Protein AF-A0A7D7NBN3-F1 (afdb_monomer_lite)

Sequence (165 aa):
MPHPSLPNWQHADELFATLDTLPEQRLNRALYELLWQYEGENVHAAQCQALSALLQHPRYRGRQNLYHWIAETLYGGLPWQTLLPDIEAQLGRLHTESCRAFGEYAGMSDDTDALEEAVQRLFAEGSDNAHDIIWSVLYWHQALAKRRPEWGEWQRRRIAALHNM

Secondary structure (DSSP, 8-state):
-PPPPPPPBSSHHHHHHHHHHS-HHHHHHHHHHHTT-B-SS-HHHHHHHHHHHHHH-TTTTT-TTHHHHHHHHHHTT--HHHHHHHHHHHGGGS-HHHHHHHHHHHHT-S-HHHHHHHHHHHHHH--HHHHHHHHHHHHH-HHHHHHSHHHHHHHHHHHHHHHT-

Radius of gyration: 17.07 Å; chains: 1; bounding box: 46×31×45 Å

Foldseek 3Di:
DPDPQQAADAALVSLVVSLVPDDLVCNLVSLQRRLPRYDDDCSLVRLVVNLLVQLVDLSRQAHLNNLVSLQSNLVVPDQLVVCLVSCVVCQVRHHLSNLLSSLQSNLQDPPLPVVLVSLVVLVVVPDPSSVSSLLNSCVSNVVNCVVVVVSVVVSVVVVVVVVVD

Structure (mmCIF, N/CA/C/O backbone):
data_AF-A0A7D7NBN3-F1
#
_entry.id   AF-A0A7D7NBN3-F1
#
loop_
_atom_site.group_PDB
_atom_site.id
_atom_site.type_symbol
_atom_site.label_atom_id
_atom_site.label_alt_id
_atom_site.label_comp_id
_atom_site.label_asym_id
_atom_site.label_entity_id
_atom_site.label_seq_id
_atom_site.pdbx_PDB_ins_code
_atom_site.Cartn_x
_atom_site.Cartn_y
_atom_site.Cartn_z
_atom_site.occupancy
_atom_site.B_iso_or_equiv
_atom_site.auth_seq_id
_atom_site.auth_comp_id
_atom_site.auth_asym_id
_atom_site.auth_atom_id
_atom_site.pdbx_PDB_model_num
ATOM 1 N N . MET A 1 1 ? 30.108 -13.775 -7.551 1.00 36.00 1 MET A N 1
ATOM 2 C CA . MET A 1 1 ? 29.879 -13.126 -8.859 1.00 36.00 1 MET A CA 1
ATOM 3 C C . MET A 1 1 ? 29.150 -11.825 -8.585 1.00 36.00 1 MET A C 1
ATOM 5 O O . MET A 1 1 ? 28.167 -11.894 -7.854 1.00 36.00 1 MET A O 1
ATOM 9 N N . PRO A 1 2 ? 29.626 -10.665 -9.062 1.00 42.22 2 PRO A N 1
ATOM 10 C CA . PRO A 1 2 ? 28.858 -9.436 -8.932 1.00 42.22 2 PRO A CA 1
ATOM 11 C C . PRO A 1 2 ? 27.561 -9.627 -9.720 1.00 42.22 2 PRO A C 1
ATOM 13 O O . PRO A 1 2 ? 27.590 -10.067 -10.870 1.00 42.22 2 PRO A O 1
ATOM 16 N N . HIS A 1 3 ? 26.421 -9.406 -9.069 1.00 51.38 3 HIS A N 1
ATOM 17 C CA . HIS A 1 3 ? 25.140 -9.445 -9.757 1.00 51.38 3 HIS A CA 1
ATOM 18 C C . HIS A 1 3 ? 25.146 -8.331 -10.810 1.00 51.38 3 HIS A C 1
ATOM 20 O O . HIS A 1 3 ? 25.493 -7.203 -10.459 1.00 51.38 3 HIS A O 1
ATOM 26 N N . PRO A 1 4 ? 24.816 -8.613 -12.084 1.00 59.62 4 PRO A N 1
ATOM 27 C CA . PRO A 1 4 ? 24.662 -7.546 -13.060 1.00 59.62 4 PRO A CA 1
ATOM 28 C C . PRO A 1 4 ? 23.601 -6.577 -12.535 1.00 59.62 4 PRO A C 1
ATOM 30 O O . PRO A 1 4 ? 22.535 -7.023 -12.089 1.00 59.62 4 PRO A O 1
ATOM 33 N N . SER A 1 5 ? 23.942 -5.286 -12.539 1.00 78.44 5 SER A N 1
ATOM 34 C CA . SER A 1 5 ? 23.011 -4.205 -12.213 1.00 78.44 5 SER A CA 1
ATOM 35 C C . SER A 1 5 ? 21.768 -4.351 -13.080 1.00 78.44 5 SER A C 1
ATOM 37 O O . SER A 1 5 ? 21.880 -4.685 -14.262 1.00 78.44 5 SER A O 1
ATOM 39 N N . LEU A 1 6 ? 20.592 -4.139 -12.492 1.00 89.69 6 LEU A N 1
ATOM 40 C CA . LEU A 1 6 ? 19.362 -4.073 -13.271 1.00 89.69 6 LEU A CA 1
ATOM 41 C C . LEU A 1 6 ? 19.426 -2.870 -14.225 1.00 89.69 6 LEU A C 1
ATOM 43 O O . LEU A 1 6 ? 20.078 -1.877 -13.885 1.00 89.69 6 LEU A O 1
ATOM 47 N N . PRO A 1 7 ? 18.821 -2.976 -15.421 1.00 93.00 7 PRO A N 1
ATOM 48 C CA . PRO A 1 7 ? 18.773 -1.871 -16.363 1.00 93.00 7 PRO A CA 1
ATOM 49 C C . PRO A 1 7 ? 17.926 -0.721 -15.814 1.00 93.00 7 PRO A C 1
ATOM 51 O O . PRO A 1 7 ? 17.018 -0.929 -15.002 1.00 93.00 7 PRO A O 1
ATOM 54 N N . ASN A 1 8 ? 18.215 0.476 -16.313 1.00 94.88 8 ASN A N 1
ATOM 55 C CA . ASN A 1 8 ? 17.333 1.619 -16.153 1.00 94.88 8 ASN A CA 1
ATOM 56 C C . ASN A 1 8 ? 16.056 1.438 -16.973 1.00 94.88 8 ASN A C 1
ATOM 58 O O . ASN A 1 8 ? 16.038 0.684 -17.949 1.00 94.88 8 ASN A O 1
ATOM 62 N N . TRP A 1 9 ? 14.993 2.124 -16.565 1.00 95.75 9 TRP A N 1
ATOM 63 C CA . TRP A 1 9 ? 13.706 2.108 -17.255 1.00 95.75 9 TRP A CA 1
ATOM 64 C C . TRP A 1 9 ? 13.144 3.524 -17.391 1.00 95.75 9 TRP A C 1
ATOM 66 O O . TRP A 1 9 ? 13.379 4.398 -16.556 1.00 95.75 9 TRP A O 1
ATOM 76 N N . GLN A 1 10 ? 12.391 3.746 -18.460 1.00 93.69 10 GLN A N 1
ATOM 77 C CA . GLN A 1 10 ? 11.650 4.977 -18.742 1.00 93.69 10 GLN A CA 1
ATOM 78 C C . GLN A 1 10 ? 10.155 4.694 -18.934 1.00 93.69 10 GLN A C 1
ATOM 80 O O . GLN A 1 10 ? 9.319 5.584 -18.770 1.00 93.69 10 GLN A O 1
ATOM 85 N N . HIS A 1 11 ? 9.800 3.442 -19.235 1.00 90.19 11 HIS A N 1
ATOM 86 C CA . HIS A 1 11 ? 8.419 2.999 -19.392 1.00 90.19 11 HIS A CA 1
ATOM 87 C C . HIS A 1 11 ? 8.122 1.763 -18.541 1.00 90.19 11 HIS A C 1
ATOM 89 O O . HIS A 1 11 ? 8.989 0.918 -18.318 1.00 90.19 11 HIS A O 1
ATOM 95 N N . ALA A 1 12 ? 6.871 1.633 -18.088 1.00 89.62 12 ALA A N 1
ATOM 96 C CA . ALA A 1 12 ? 6.451 0.498 -17.267 1.00 89.62 12 ALA A CA 1
ATOM 97 C C . ALA A 1 12 ? 6.712 -0.852 -17.966 1.00 89.62 12 ALA A C 1
ATOM 99 O O . ALA A 1 12 ? 7.143 -1.802 -17.316 1.00 89.62 12 ALA A O 1
ATOM 100 N N . ASP A 1 13 ? 6.541 -0.925 -19.289 1.00 92.69 13 ASP A N 1
ATOM 101 C CA . ASP A 1 13 ? 6.785 -2.144 -20.071 1.00 92.69 13 ASP A CA 1
ATOM 102 C C . ASP A 1 13 ? 8.240 -2.637 -19.972 1.00 92.69 13 ASP A C 1
ATOM 104 O O . ASP A 1 13 ? 8.482 -3.842 -19.941 1.00 92.69 13 ASP A O 1
ATOM 108 N N . GLU A 1 14 ? 9.218 -1.734 -19.855 1.00 94.44 14 GLU A N 1
ATOM 109 C CA . GLU A 1 14 ? 10.640 -2.078 -19.698 1.00 94.44 14 GLU A CA 1
ATOM 110 C C . GLU A 1 14 ? 10.933 -2.637 -18.299 1.00 94.44 14 GLU A C 1
ATOM 112 O O . GLU A 1 14 ? 11.683 -3.609 -18.143 1.00 94.44 14 GLU A O 1
ATOM 117 N N . LEU A 1 15 ? 10.291 -2.058 -17.279 1.00 95.25 15 LEU A N 1
ATOM 118 C CA . LEU A 1 15 ? 10.317 -2.567 -15.910 1.00 95.25 15 LEU A CA 1
ATOM 119 C C . LEU A 1 15 ? 9.739 -3.987 -15.856 1.00 95.25 15 LEU A C 1
ATOM 121 O O . LEU A 1 15 ? 10.358 -4.878 -15.269 1.00 95.25 15 LEU A O 1
ATOM 125 N N . PHE A 1 16 ? 8.596 -4.230 -16.506 1.00 95.62 16 PHE A N 1
ATOM 126 C CA . PHE A 1 16 ? 7.975 -5.555 -16.540 1.00 95.62 16 PHE A CA 1
ATOM 127 C C . PHE A 1 16 ? 8.788 -6.558 -17.354 1.00 95.62 16 PHE A C 1
ATOM 129 O O . PHE A 1 16 ? 9.030 -7.659 -16.865 1.00 95.62 16 PHE A O 1
ATOM 136 N N . ALA A 1 17 ? 9.309 -6.164 -18.519 1.00 95.50 17 ALA A N 1
ATOM 137 C CA . ALA A 1 17 ? 10.212 -7.001 -19.304 1.00 95.50 17 ALA A CA 1
ATOM 138 C C . ALA A 1 17 ? 11.447 -7.415 -18.487 1.00 95.50 17 ALA A C 1
ATOM 140 O O . ALA A 1 17 ? 11.858 -8.576 -18.519 1.00 95.50 17 ALA A O 1
ATOM 141 N N . THR A 1 18 ? 12.002 -6.498 -17.690 1.00 95.44 18 THR A N 1
ATOM 142 C CA . THR A 1 18 ? 13.109 -6.805 -16.778 1.00 95.44 18 THR A CA 1
ATOM 143 C C . THR A 1 18 ? 12.683 -7.813 -15.714 1.00 95.44 18 THR A C 1
ATOM 145 O O . THR A 1 18 ? 13.327 -8.853 -15.567 1.00 95.44 18 THR A O 1
ATOM 148 N N . LEU A 1 19 ? 11.589 -7.545 -14.993 1.00 95.94 19 LEU A N 1
ATOM 149 C CA . LEU A 1 19 ? 11.087 -8.426 -13.936 1.00 95.94 19 LEU A CA 1
ATOM 150 C C . LEU A 1 19 ? 10.739 -9.828 -14.456 1.00 95.94 19 LEU A C 1
ATOM 152 O O . LEU A 1 19 ? 11.037 -10.819 -13.788 1.00 95.94 19 LEU A O 1
ATOM 156 N N . ASP A 1 20 ? 10.172 -9.936 -15.657 1.00 95.50 20 ASP A N 1
ATOM 157 C CA . ASP A 1 20 ? 9.698 -11.209 -16.190 1.00 95.50 20 ASP A CA 1
ATOM 158 C C . ASP A 1 20 ? 10.826 -12.195 -16.501 1.00 95.50 20 ASP A C 1
ATOM 160 O O . ASP A 1 20 ? 10.636 -13.406 -16.334 1.00 95.50 20 ASP A O 1
ATOM 164 N N . THR A 1 21 ? 12.007 -11.687 -16.866 1.00 95.31 21 THR A N 1
ATOM 165 C CA . THR A 1 21 ? 13.206 -12.501 -17.139 1.00 95.31 21 THR A CA 1
ATOM 166 C C . THR A 1 21 ? 13.890 -13.026 -15.877 1.00 95.31 21 THR A C 1
ATOM 168 O O . THR A 1 21 ? 14.725 -13.932 -15.950 1.00 95.31 21 THR A O 1
ATOM 171 N N . LEU A 1 22 ? 13.565 -12.471 -14.707 1.00 94.88 22 LEU A N 1
ATOM 172 C CA . LEU A 1 22 ? 14.242 -12.808 -13.463 1.00 94.88 22 LEU A CA 1
ATOM 173 C C . LEU A 1 22 ? 13.659 -14.072 -12.811 1.00 94.88 22 LEU A C 1
ATOM 175 O O . LEU A 1 22 ? 12.442 -14.284 -12.805 1.00 94.88 22 LEU A O 1
ATOM 179 N N . PRO A 1 23 ? 14.511 -14.905 -12.182 1.00 94.38 23 PRO A N 1
ATOM 180 C CA . PRO A 1 23 ? 14.037 -16.009 -11.362 1.00 94.38 23 PRO A CA 1
ATOM 181 C C . PRO A 1 23 ? 13.321 -15.482 -10.115 1.00 94.38 23 PRO A C 1
ATOM 183 O O . PRO A 1 23 ? 13.673 -14.433 -9.573 1.00 94.38 23 PRO A O 1
ATOM 186 N N . GLU A 1 24 ? 12.375 -16.271 -9.614 1.00 93.06 24 GLU A N 1
ATOM 187 C CA . GLU A 1 24 ? 11.513 -15.957 -8.468 1.00 93.06 24 GLU A CA 1
ATOM 188 C C . GLU A 1 24 ? 12.275 -15.375 -7.262 1.00 93.06 24 GLU A C 1
ATOM 190 O O . GLU A 1 24 ? 11.913 -14.329 -6.723 1.00 93.06 24 GLU A O 1
ATOM 195 N N . GLN A 1 25 ? 13.401 -15.995 -6.899 1.00 93.19 25 GLN A N 1
ATOM 196 C CA . GLN A 1 25 ? 14.255 -15.584 -5.776 1.00 93.19 25 GLN A CA 1
ATOM 197 C C . GLN A 1 25 ? 14.867 -14.179 -5.911 1.00 93.19 25 GLN A C 1
ATOM 199 O O . GLN A 1 25 ? 15.328 -13.613 -4.922 1.00 93.19 25 GLN A O 1
ATOM 204 N N . ARG A 1 26 ? 14.906 -13.611 -7.124 1.00 94.50 26 ARG A N 1
ATOM 205 C CA . ARG A 1 26 ? 15.442 -12.267 -7.384 1.00 94.50 26 ARG A CA 1
ATOM 206 C C . ARG A 1 26 ? 14.358 -11.201 -7.463 1.00 94.50 26 ARG A C 1
ATOM 208 O O . ARG A 1 26 ? 14.692 -10.030 -7.313 1.00 94.50 26 ARG A O 1
ATOM 215 N N . LEU A 1 27 ? 13.091 -11.577 -7.653 1.00 95.06 27 LEU A N 1
ATOM 216 C CA . LEU A 1 27 ? 12.002 -10.624 -7.891 1.00 95.06 27 LEU A CA 1
ATOM 217 C C . LEU A 1 27 ? 11.840 -9.627 -6.750 1.00 95.06 27 LEU A C 1
ATOM 219 O O . LEU A 1 27 ? 11.746 -8.431 -6.995 1.00 95.06 27 LEU A O 1
ATOM 223 N N . ASN A 1 28 ? 11.864 -10.101 -5.502 1.00 95.38 28 ASN A N 1
ATOM 224 C CA . ASN A 1 28 ? 11.683 -9.213 -4.358 1.00 95.38 28 ASN A CA 1
ATOM 225 C C . ASN A 1 28 ? 12.788 -8.146 -4.305 1.00 95.38 28 ASN A C 1
ATOM 227 O O . ASN A 1 28 ? 12.513 -6.954 -4.207 1.00 95.38 28 ASN A O 1
ATOM 231 N N . ARG A 1 29 ? 14.053 -8.556 -4.452 1.00 95.81 29 ARG A N 1
ATOM 232 C CA . ARG A 1 29 ? 15.181 -7.618 -4.480 1.00 95.81 29 ARG A CA 1
ATOM 233 C C . ARG A 1 29 ? 15.106 -6.669 -5.679 1.00 95.81 29 ARG A C 1
ATOM 235 O O . ARG A 1 29 ? 15.368 -5.484 -5.512 1.00 95.81 29 ARG A O 1
ATOM 242 N N . ALA A 1 30 ? 14.711 -7.175 -6.843 1.00 96.44 30 ALA A N 1
ATOM 243 C CA . ALA A 1 30 ? 14.592 -6.377 -8.054 1.00 96.44 30 ALA A CA 1
ATOM 244 C C . ALA A 1 30 ? 13.524 -5.289 -7.950 1.00 96.44 30 ALA A C 1
ATOM 246 O O . ALA A 1 30 ? 13.770 -4.178 -8.400 1.00 96.44 30 ALA A O 1
ATOM 247 N N . LEU A 1 31 ? 12.390 -5.565 -7.297 1.00 97.12 31 LEU A N 1
ATOM 248 C CA . LEU A 1 31 ? 11.376 -4.542 -7.026 1.00 97.12 31 LEU A CA 1
ATOM 249 C C . LEU A 1 31 ? 11.950 -3.372 -6.223 1.00 97.12 31 LEU A C 1
ATOM 251 O O . LEU A 1 31 ? 11.649 -2.229 -6.535 1.00 97.12 31 LEU A O 1
ATOM 255 N N . TYR A 1 32 ? 12.798 -3.633 -5.227 1.00 96.38 32 TYR A N 1
ATOM 256 C CA . TYR A 1 32 ? 13.450 -2.554 -4.481 1.00 96.38 32 TYR A CA 1
ATOM 257 C C . TYR A 1 32 ? 14.448 -1.774 -5.341 1.00 96.38 32 TYR A C 1
ATOM 259 O O . TYR A 1 32 ? 14.484 -0.553 -5.286 1.00 96.38 32 TYR A O 1
ATOM 267 N N . GLU A 1 33 ? 15.276 -2.470 -6.122 1.00 95.94 33 GLU A N 1
ATOM 268 C CA . GLU A 1 33 ? 16.308 -1.819 -6.930 1.00 95.94 33 GLU A CA 1
ATOM 269 C C . GLU A 1 33 ? 15.699 -0.978 -8.055 1.00 95.94 33 GLU A C 1
ATOM 271 O O . GLU A 1 33 ? 16.071 0.181 -8.198 1.00 95.94 33 GLU A O 1
ATOM 276 N N . LEU A 1 34 ? 14.732 -1.524 -8.802 1.00 96.50 34 LEU A N 1
ATOM 277 C CA . LEU A 1 34 ? 14.112 -0.853 -9.948 1.00 96.50 34 LEU A CA 1
ATOM 278 C C . LEU A 1 34 ? 13.384 0.434 -9.566 1.00 96.50 34 LEU A C 1
ATOM 280 O O . LEU A 1 34 ? 13.335 1.342 -10.385 1.00 96.50 34 LEU A O 1
ATOM 284 N N . LEU A 1 35 ? 12.893 0.564 -8.333 1.00 96.12 35 LEU A N 1
ATOM 285 C CA . LEU A 1 35 ? 12.278 1.801 -7.843 1.00 96.12 35 LEU A CA 1
ATOM 286 C C . LEU A 1 35 ? 13.171 3.037 -8.049 1.00 96.12 35 LEU A C 1
ATOM 288 O O . LEU A 1 35 ? 12.662 4.131 -8.291 1.00 96.12 35 LEU A O 1
ATOM 292 N N . TRP A 1 36 ? 14.492 2.837 -8.006 1.00 94.62 36 TRP A N 1
ATOM 293 C CA . TRP A 1 36 ? 15.515 3.880 -8.097 1.00 94.62 36 TRP A CA 1
ATOM 294 C C . TRP A 1 36 ? 16.203 3.972 -9.466 1.00 94.62 36 TRP A C 1
ATOM 296 O O . TRP A 1 36 ? 17.066 4.824 -9.642 1.00 94.62 36 TRP A O 1
ATOM 306 N N . GLN A 1 37 ? 15.853 3.107 -10.423 1.00 94.75 37 GLN A N 1
ATOM 307 C CA . G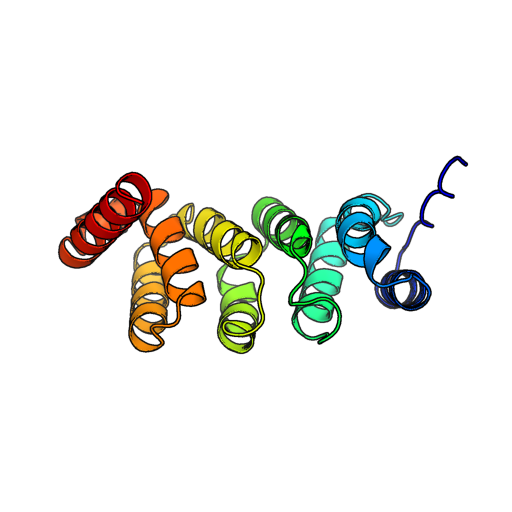LN A 1 37 ? 16.501 3.023 -11.746 1.00 94.75 37 GLN A CA 1
ATOM 308 C C . GLN A 1 37 ? 15.699 3.739 -12.847 1.00 94.75 37 GLN A C 1
ATOM 310 O O . GLN A 1 37 ? 15.815 3.414 -14.028 1.00 94.75 37 GLN A O 1
ATOM 315 N N . TYR A 1 38 ? 14.826 4.675 -12.475 1.00 94.88 38 TYR A N 1
ATOM 316 C CA . TYR A 1 38 ? 14.068 5.441 -13.457 1.00 94.88 38 TYR A CA 1
ATOM 317 C C . TYR A 1 38 ? 14.931 6.553 -14.068 1.00 94.88 38 TYR A C 1
ATOM 319 O O . TYR A 1 38 ? 15.523 7.349 -13.341 1.00 94.88 38 TYR A O 1
ATOM 327 N N . GLU A 1 39 ? 14.968 6.630 -15.398 1.00 92.69 39 GLU A N 1
ATOM 328 C CA . GLU A 1 39 ? 15.811 7.569 -16.162 1.00 92.69 39 GLU A CA 1
ATOM 329 C C . GLU A 1 39 ? 15.026 8.688 -16.876 1.00 92.69 39 GLU A C 1
ATOM 331 O O . GLU A 1 39 ? 15.532 9.326 -17.798 1.00 92.69 39 GLU A O 1
ATOM 336 N N . GLY A 1 40 ? 13.783 8.950 -16.470 1.00 90.00 40 GLY A N 1
ATOM 337 C CA . GLY A 1 40 ? 12.982 10.056 -17.003 1.00 90.00 40 GLY A CA 1
ATOM 338 C C . GLY A 1 40 ? 12.900 11.269 -16.072 1.00 90.00 40 GLY A C 1
ATOM 339 O O . GLY A 1 40 ? 13.308 11.235 -14.913 1.00 90.00 40 GLY A O 1
ATOM 340 N N . GLU A 1 41 ? 12.298 12.352 -16.566 1.00 89.56 41 GLU A N 1
ATOM 341 C CA . GLU A 1 41 ? 12.193 13.615 -15.819 1.00 89.56 41 GLU A CA 1
ATOM 342 C C . GLU A 1 41 ? 11.182 13.551 -14.662 1.00 89.56 41 GLU A C 1
ATOM 344 O O . GLU A 1 41 ? 11.438 14.064 -13.574 1.00 89.56 41 GLU A O 1
ATOM 349 N N . ASN A 1 42 ? 10.025 12.911 -14.873 1.00 93.31 42 ASN A N 1
ATOM 350 C CA . ASN A 1 42 ? 8.957 12.832 -13.873 1.00 93.31 42 ASN A CA 1
ATOM 351 C C . ASN A 1 42 ? 8.936 11.466 -13.172 1.00 93.31 42 ASN A C 1
ATOM 353 O O . ASN A 1 42 ? 8.113 10.604 -13.487 1.00 93.31 42 ASN A O 1
ATOM 357 N N . VAL A 1 43 ? 9.867 11.285 -12.230 1.00 94.12 43 VAL A N 1
ATOM 358 C CA . VAL A 1 43 ? 10.035 10.041 -11.456 1.00 94.12 43 VAL A CA 1
ATOM 359 C C . VAL A 1 43 ? 8.747 9.640 -10.744 1.00 94.12 43 VAL A C 1
ATOM 361 O O . VAL A 1 43 ? 8.320 8.490 -10.823 1.00 94.12 43 VAL A O 1
ATOM 364 N N . HIS A 1 44 ? 8.088 10.605 -10.102 1.00 94.88 44 HIS A N 1
ATOM 365 C CA . HIS A 1 44 ? 6.908 10.348 -9.284 1.00 94.88 44 HIS A CA 1
ATOM 366 C C . HIS A 1 44 ? 5.730 9.808 -10.096 1.00 94.88 44 HIS A C 1
ATOM 368 O O . HIS A 1 44 ? 5.126 8.795 -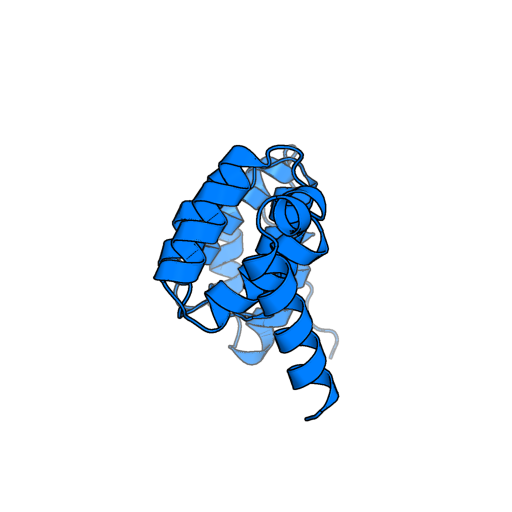9.740 1.00 94.88 44 HIS A O 1
ATOM 374 N N . ALA A 1 45 ? 5.417 10.452 -11.225 1.00 94.75 45 ALA A N 1
ATOM 375 C CA . ALA A 1 45 ? 4.332 10.002 -12.092 1.00 94.75 45 ALA A CA 1
ATOM 376 C C . ALA A 1 45 ? 4.601 8.597 -12.653 1.00 94.75 45 ALA A C 1
ATOM 378 O O . ALA A 1 45 ? 3.692 7.765 -12.693 1.00 94.75 45 ALA A O 1
ATOM 379 N N . ALA A 1 46 ? 5.851 8.313 -13.028 1.00 95.56 46 ALA A N 1
ATOM 380 C CA . ALA A 1 46 ? 6.248 6.997 -13.511 1.00 95.56 46 ALA A CA 1
ATOM 381 C C . ALA A 1 46 ? 6.135 5.921 -12.421 1.00 95.56 46 ALA A C 1
ATOM 383 O O . ALA A 1 46 ? 5.608 4.839 -12.680 1.00 95.56 46 ALA A O 1
ATOM 384 N N . GLN A 1 47 ? 6.556 6.221 -11.188 1.00 96.50 47 GLN A N 1
ATOM 385 C CA . GLN A 1 47 ? 6.400 5.316 -10.047 1.00 96.50 47 GLN A CA 1
ATOM 386 C C . GLN A 1 47 ? 4.925 5.052 -9.717 1.00 96.50 47 GLN A C 1
ATOM 388 O O . GLN A 1 47 ? 4.563 3.905 -9.465 1.00 96.50 47 GLN A O 1
ATOM 393 N N . CYS A 1 48 ? 4.054 6.066 -9.788 1.00 96.44 48 CYS A N 1
ATOM 394 C CA . CYS A 1 48 ? 2.609 5.896 -9.593 1.00 96.44 48 CYS A CA 1
ATOM 395 C C . CYS A 1 48 ? 1.997 4.969 -10.655 1.00 96.44 48 CYS A C 1
ATOM 397 O O . CYS A 1 48 ? 1.242 4.051 -10.326 1.00 96.44 48 CYS A O 1
ATOM 399 N N . GLN A 1 49 ? 2.353 5.172 -11.929 1.00 95.19 49 GLN A N 1
ATOM 400 C CA . GLN A 1 49 ? 1.885 4.326 -13.027 1.00 95.19 49 GLN A CA 1
ATOM 401 C C . GLN A 1 49 ? 2.379 2.879 -12.875 1.00 95.19 49 GLN A C 1
ATOM 403 O O . GLN A 1 49 ? 1.596 1.937 -13.016 1.00 95.19 49 GLN A O 1
ATOM 408 N N . ALA A 1 50 ? 3.662 2.700 -12.552 1.00 97.06 50 ALA A N 1
ATOM 409 C CA . ALA A 1 50 ? 4.254 1.387 -12.330 1.00 97.06 50 ALA A CA 1
ATOM 410 C C . ALA A 1 50 ? 3.619 0.670 -11.129 1.00 97.06 50 ALA A C 1
ATOM 412 O O . ALA A 1 50 ? 3.290 -0.510 -11.237 1.00 97.06 50 ALA A O 1
ATOM 413 N N . LEU A 1 51 ? 3.380 1.369 -10.012 1.00 97.88 51 LEU A N 1
ATOM 414 C CA . LEU A 1 51 ? 2.734 0.794 -8.830 1.00 97.88 51 LEU A CA 1
ATOM 415 C C . LEU A 1 51 ? 1.330 0.271 -9.147 1.00 97.88 51 LEU A C 1
ATOM 417 O O . LEU A 1 51 ? 1.016 -0.857 -8.766 1.00 97.88 51 LEU A O 1
ATOM 421 N N . SER A 1 52 ? 0.506 1.044 -9.861 1.00 95.69 52 SER A N 1
ATOM 422 C CA . SER A 1 52 ? -0.841 0.592 -10.236 1.00 95.69 52 SER A CA 1
ATOM 423 C C . SER A 1 52 ? -0.777 -0.714 -11.041 1.00 95.69 52 SER A C 1
ATOM 425 O O . SER A 1 52 ? -1.457 -1.690 -10.717 1.00 95.69 52 SER A O 1
ATOM 427 N N . ALA A 1 53 ? 0.139 -0.809 -12.009 1.00 96.31 53 ALA A N 1
ATOM 428 C CA . ALA A 1 53 ? 0.344 -2.040 -12.770 1.00 96.31 53 ALA A CA 1
ATOM 429 C C . ALA A 1 53 ? 0.888 -3.201 -11.905 1.00 96.31 53 ALA A C 1
ATOM 431 O O . ALA A 1 53 ? 0.444 -4.343 -12.045 1.00 96.31 53 ALA A O 1
ATOM 432 N N . LEU A 1 54 ? 1.809 -2.930 -10.973 1.00 97.69 54 LEU A N 1
ATOM 433 C CA . LEU A 1 54 ? 2.374 -3.931 -10.058 1.00 97.69 54 LEU A CA 1
ATOM 434 C C . LEU A 1 54 ? 1.316 -4.524 -9.115 1.00 97.69 54 LEU A C 1
ATOM 436 O O . LEU A 1 54 ? 1.314 -5.738 -8.896 1.00 97.69 54 LEU A O 1
ATOM 440 N N . LEU A 1 55 ? 0.406 -3.696 -8.593 1.00 96.94 55 LEU A N 1
ATOM 441 C CA . LEU A 1 55 ? -0.704 -4.122 -7.730 1.00 96.94 55 LEU A CA 1
ATOM 442 C C . LEU A 1 55 ? -1.676 -5.050 -8.471 1.00 96.94 55 LEU A C 1
ATOM 444 O O . LEU A 1 55 ? -2.160 -6.035 -7.906 1.00 96.94 55 LEU A O 1
ATOM 448 N N . GLN A 1 56 ? -1.917 -4.788 -9.755 1.00 95.06 56 GLN A N 1
ATOM 449 C CA . GLN A 1 56 ? -2.797 -5.618 -10.577 1.00 95.06 56 GLN A CA 1
ATOM 450 C C . GLN A 1 56 ? -2.130 -6.926 -11.034 1.00 95.06 56 GLN A C 1
ATOM 452 O O . GLN A 1 56 ? -2.817 -7.911 -11.325 1.00 95.06 56 GLN A O 1
ATOM 457 N N . HIS A 1 57 ? -0.797 -6.992 -11.044 1.00 95.81 57 HIS A N 1
ATOM 458 C CA . HIS A 1 57 ? -0.073 -8.139 -11.578 1.00 95.81 57 HIS A CA 1
ATOM 459 C C . HIS A 1 57 ? 0.109 -9.282 -10.549 1.00 95.81 57 HIS A C 1
ATOM 461 O O . HIS A 1 57 ? 0.817 -9.119 -9.545 1.00 95.81 57 HIS A O 1
ATOM 467 N N . PRO A 1 58 ? -0.426 -10.503 -10.795 1.00 94.56 58 PRO A N 1
ATOM 468 C CA . PRO A 1 58 ? -0.412 -11.605 -9.824 1.00 94.56 58 PRO A CA 1
ATOM 469 C C . PRO A 1 58 ? 0.968 -12.023 -9.319 1.00 94.56 58 PRO A C 1
ATOM 471 O O . PRO A 1 58 ? 1.103 -12.425 -8.165 1.00 94.56 58 PRO A O 1
ATOM 474 N N . ARG A 1 59 ? 1.988 -11.919 -10.176 1.00 95.44 59 ARG A N 1
ATOM 475 C CA . ARG A 1 59 ? 3.371 -12.305 -9.861 1.00 95.44 59 ARG A CA 1
ATOM 476 C C . ARG A 1 59 ? 4.065 -11.337 -8.895 1.00 95.44 59 ARG A C 1
ATOM 478 O O . ARG A 1 59 ? 5.045 -11.734 -8.262 1.00 95.44 59 ARG A O 1
ATOM 485 N N . TYR A 1 60 ? 3.588 -10.093 -8.792 1.00 96.06 60 TYR A N 1
ATOM 486 C CA . TYR A 1 60 ? 4.292 -9.001 -8.106 1.00 96.06 60 TYR A CA 1
ATOM 487 C C . TYR A 1 60 ? 3.534 -8.445 -6.898 1.00 96.06 60 TYR A C 1
ATOM 489 O O . TYR A 1 60 ? 4.169 -8.119 -5.899 1.00 96.06 60 TYR A O 1
ATOM 497 N N . ARG A 1 61 ? 2.196 -8.428 -6.927 1.00 95.38 61 ARG A N 1
ATOM 498 C CA . ARG A 1 61 ? 1.361 -7.855 -5.853 1.00 95.38 61 ARG A CA 1
ATOM 499 C C . ARG A 1 61 ? 1.613 -8.415 -4.445 1.00 95.38 61 ARG A C 1
ATOM 501 O O . ARG A 1 61 ? 1.472 -7.704 -3.462 1.00 95.38 61 ARG A O 1
ATOM 508 N N . GLY A 1 62 ? 2.000 -9.687 -4.345 1.00 96.56 62 GLY A N 1
ATOM 509 C CA . GLY A 1 62 ? 2.254 -10.360 -3.063 1.00 96.56 62 GLY A CA 1
ATOM 510 C C . GLY A 1 62 ? 3.704 -10.294 -2.586 1.00 96.56 62 GLY A C 1
ATOM 511 O O . GLY A 1 62 ? 4.075 -11.006 -1.655 1.00 96.56 62 GLY A O 1
ATOM 512 N N . ARG A 1 63 ? 4.564 -9.512 -3.248 1.00 97.25 63 ARG A N 1
ATOM 513 C CA . ARG A 1 63 ? 5.982 -9.410 -2.886 1.00 97.25 63 ARG A CA 1
ATOM 514 C C . ARG A 1 63 ? 6.171 -8.398 -1.775 1.00 97.25 63 ARG A C 1
ATOM 516 O O . ARG A 1 63 ? 5.612 -7.311 -1.834 1.00 97.25 63 ARG A O 1
ATOM 523 N N . GLN A 1 64 ? 7.029 -8.737 -0.817 1.00 97.19 64 GLN A N 1
ATOM 524 C CA . GLN A 1 64 ? 7.347 -7.874 0.314 1.00 97.19 64 GLN A CA 1
ATOM 525 C C . GLN A 1 64 ? 7.737 -6.469 -0.150 1.00 97.19 64 GLN A C 1
ATOM 527 O O . GLN A 1 64 ? 7.056 -5.515 0.202 1.00 97.19 64 GLN A O 1
ATOM 532 N N . ASN A 1 65 ? 8.748 -6.343 -1.011 1.00 97.94 65 ASN A N 1
ATOM 533 C CA . ASN A 1 65 ? 9.339 -5.060 -1.409 1.00 97.94 65 ASN A CA 1
ATOM 534 C C . ASN A 1 65 ? 8.429 -4.171 -2.269 1.00 97.94 65 ASN A C 1
ATOM 536 O O . ASN A 1 65 ? 8.832 -3.064 -2.623 1.00 97.94 65 ASN A O 1
ATOM 540 N N . LEU A 1 66 ? 7.199 -4.602 -2.566 1.00 97.75 66 LEU A N 1
ATOM 541 C CA . LEU A 1 66 ? 6.174 -3.708 -3.095 1.00 97.75 66 LEU A CA 1
ATOM 542 C C . LEU A 1 66 ? 5.826 -2.586 -2.102 1.00 97.75 66 LEU A C 1
ATOM 544 O O . LEU A 1 66 ? 5.430 -1.505 -2.528 1.00 97.75 66 LEU A O 1
ATOM 548 N N . TYR A 1 67 ? 6.054 -2.793 -0.796 1.00 98.19 67 TYR A N 1
ATOM 549 C CA . TYR A 1 67 ? 5.834 -1.760 0.221 1.00 98.19 67 TYR A CA 1
ATOM 550 C C . TYR A 1 67 ? 6.625 -0.475 -0.062 1.00 98.19 67 TYR A C 1
ATOM 552 O O . TYR A 1 67 ? 6.119 0.609 0.201 1.00 98.19 67 TYR A O 1
ATOM 560 N N . HIS A 1 68 ? 7.829 -0.575 -0.641 1.00 98.25 68 HIS A N 1
ATOM 561 C CA . HIS A 1 68 ? 8.622 0.601 -0.999 1.00 98.25 68 HIS A CA 1
ATOM 562 C C . HIS A 1 68 ? 7.953 1.432 -2.091 1.00 98.25 68 HIS A C 1
ATOM 564 O O . HIS A 1 68 ? 7.965 2.651 -2.020 1.00 98.25 68 HIS A O 1
ATOM 570 N N . TRP A 1 69 ? 7.321 0.790 -3.074 1.00 98.25 69 TRP A N 1
ATOM 571 C CA . TRP A 1 69 ? 6.595 1.498 -4.127 1.00 98.25 69 TRP A CA 1
ATOM 572 C C . TRP A 1 69 ? 5.377 2.231 -3.563 1.00 98.25 69 TRP A C 1
ATOM 574 O O . TRP A 1 69 ? 5.131 3.382 -3.910 1.00 98.25 69 TRP A O 1
ATOM 584 N N . ILE A 1 70 ? 4.638 1.586 -2.655 1.00 98.44 70 ILE A N 1
ATOM 585 C CA . ILE A 1 70 ? 3.527 2.226 -1.938 1.00 98.44 70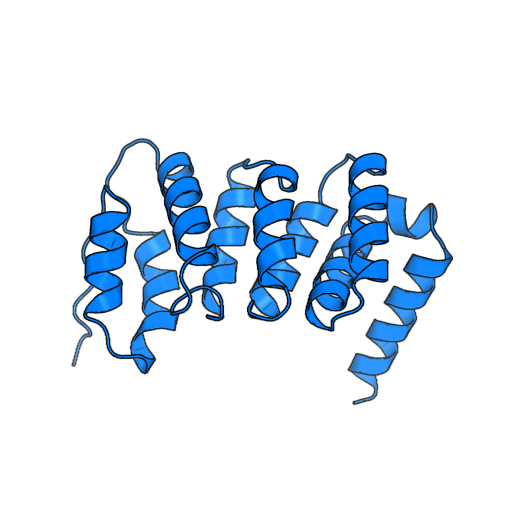 ILE A CA 1
ATOM 586 C C . ILE A 1 70 ? 4.043 3.419 -1.127 1.00 98.44 70 ILE A C 1
ATOM 588 O O . ILE A 1 70 ? 3.503 4.513 -1.244 1.00 98.44 70 ILE A O 1
ATOM 592 N N . ALA A 1 71 ? 5.110 3.231 -0.352 1.00 98.06 71 ALA A N 1
ATOM 593 C CA . ALA A 1 71 ? 5.689 4.278 0.479 1.00 98.06 71 ALA A CA 1
ATOM 594 C C . ALA A 1 71 ? 6.167 5.482 -0.345 1.00 98.06 71 ALA A C 1
ATOM 596 O O . ALA A 1 71 ? 5.762 6.603 -0.059 1.00 98.06 71 ALA A O 1
ATOM 597 N N . GLU A 1 72 ? 6.965 5.264 -1.394 1.00 97.81 72 GLU A N 1
ATOM 598 C CA . GLU A 1 72 ? 7.503 6.354 -2.220 1.00 97.81 72 GLU A CA 1
ATOM 599 C C . GLU A 1 72 ? 6.404 7.101 -2.979 1.00 97.81 72 GLU A C 1
ATOM 601 O O . GLU A 1 72 ? 6.421 8.328 -3.036 1.00 97.81 72 GLU A O 1
ATOM 606 N N . THR A 1 73 ? 5.401 6.399 -3.514 1.00 97.81 73 THR A N 1
ATOM 607 C CA . THR A 1 73 ? 4.294 7.073 -4.212 1.00 97.81 73 THR A CA 1
ATOM 608 C C . THR A 1 73 ? 3.409 7.869 -3.251 1.00 97.81 73 THR A C 1
ATOM 610 O O . THR A 1 73 ? 2.991 8.978 -3.574 1.00 97.81 73 THR A O 1
ATOM 613 N N . LEU A 1 74 ? 3.146 7.380 -2.041 1.00 97.88 74 LEU A N 1
ATOM 614 C CA . LEU A 1 74 ? 2.393 8.158 -1.055 1.00 97.88 74 LEU A CA 1
ATOM 615 C C . LEU A 1 74 ? 3.220 9.334 -0.518 1.00 97.88 74 LEU A C 1
ATOM 617 O O . LEU A 1 74 ? 2.718 10.455 -0.441 1.00 97.88 74 LEU A O 1
ATOM 621 N N . TYR A 1 75 ? 4.504 9.116 -0.228 1.00 95.81 75 TYR A N 1
ATOM 622 C CA . TYR A 1 75 ? 5.422 10.157 0.235 1.00 95.81 75 TYR A CA 1
ATOM 623 C C . TYR A 1 75 ? 5.646 11.258 -0.809 1.00 95.81 75 TYR A C 1
ATOM 625 O O . TYR A 1 75 ? 5.659 12.440 -0.471 1.00 95.81 75 TYR A O 1
ATOM 633 N N . GLY A 1 76 ? 5.762 10.889 -2.086 1.00 94.19 76 GLY A N 1
ATOM 634 C CA . GLY A 1 76 ? 5.901 11.824 -3.203 1.00 94.19 76 GLY A CA 1
ATOM 635 C C . GLY A 1 76 ? 4.624 12.613 -3.524 1.00 94.19 76 GLY A C 1
ATOM 636 O O . GLY A 1 76 ? 4.627 13.442 -4.433 1.00 94.19 76 GLY A O 1
ATOM 637 N N . GLY A 1 77 ? 3.533 12.386 -2.782 1.00 94.94 77 GLY A N 1
ATOM 638 C CA . GLY A 1 77 ? 2.325 13.208 -2.825 1.00 94.94 77 GLY A CA 1
ATOM 639 C C . GLY A 1 77 ? 1.146 12.594 -3.574 1.00 94.94 77 GLY A C 1
ATOM 640 O O . GLY A 1 77 ? 0.196 13.315 -3.879 1.00 94.94 77 GLY A O 1
ATOM 641 N N . LEU A 1 78 ? 1.166 11.291 -3.887 1.00 96.81 78 LEU A N 1
ATOM 642 C CA . LEU A 1 78 ? -0.048 10.610 -4.341 1.00 96.81 78 LEU A CA 1
ATOM 643 C C . LEU A 1 78 ? -1.058 10.571 -3.179 1.00 96.81 78 LEU A C 1
ATOM 645 O O . LEU A 1 78 ? -0.736 10.026 -2.122 1.00 96.81 78 LEU A O 1
ATOM 649 N N . PRO A 1 79 ? -2.288 11.094 -3.341 1.00 96.94 79 PRO A N 1
ATOM 650 C CA . PRO A 1 79 ? -3.307 10.973 -2.304 1.00 96.94 79 PRO A CA 1
ATOM 651 C C . PRO A 1 79 ? -3.617 9.501 -2.034 1.00 96.94 79 PRO A C 1
ATOM 653 O O . PRO A 1 79 ? -3.922 8.757 -2.971 1.00 96.94 79 PRO A O 1
ATOM 656 N N . TRP A 1 80 ? -3.587 9.085 -0.766 1.00 97.75 80 TRP A N 1
ATOM 657 C CA . TRP A 1 80 ? -3.791 7.687 -0.368 1.00 97.75 80 TRP A CA 1
ATOM 658 C C . TRP A 1 80 ? -5.138 7.123 -0.833 1.00 97.75 80 TRP A C 1
ATOM 660 O O . TRP A 1 80 ? -5.234 5.945 -1.176 1.00 97.75 80 TRP A O 1
ATOM 670 N N . GLN A 1 81 ? -6.161 7.976 -0.935 1.00 97.44 81 GLN A N 1
ATOM 671 C CA . GLN A 1 81 ? -7.484 7.621 -1.444 1.00 97.44 81 GLN A CA 1
ATOM 672 C C . GLN A 1 81 ? -7.426 7.103 -2.887 1.00 97.44 81 GLN A C 1
ATOM 674 O O . GLN A 1 81 ? -8.252 6.281 -3.270 1.00 97.44 81 GLN A O 1
ATOM 679 N N . THR A 1 82 ? -6.441 7.544 -3.676 1.00 96.88 82 THR A N 1
ATOM 680 C CA . THR A 1 82 ? -6.229 7.071 -5.053 1.00 96.88 82 THR A CA 1
ATOM 681 C C . THR A 1 82 ? -5.812 5.602 -5.084 1.00 96.88 82 THR A C 1
ATOM 683 O O . THR A 1 82 ? -6.220 4.880 -5.987 1.00 96.88 82 THR A O 1
ATOM 686 N N . LEU A 1 83 ? -5.030 5.144 -4.098 1.00 96.94 83 LEU A N 1
ATOM 687 C CA . LEU A 1 83 ? -4.602 3.744 -4.001 1.00 96.94 83 LEU A CA 1
ATOM 688 C C . LEU A 1 83 ? -5.619 2.852 -3.288 1.00 96.94 83 LEU A C 1
ATOM 690 O O . LEU A 1 83 ? -5.589 1.639 -3.481 1.00 96.94 83 LEU A O 1
ATOM 694 N N . LEU A 1 84 ? -6.512 3.423 -2.474 1.00 96.69 84 LEU A N 1
ATOM 695 C CA . LEU A 1 84 ? -7.435 2.649 -1.644 1.00 96.69 84 LEU A CA 1
ATOM 696 C C . LEU A 1 84 ? -8.225 1.580 -2.429 1.00 96.69 84 LEU A C 1
ATOM 698 O O . LEU A 1 84 ? -8.237 0.444 -1.960 1.00 96.69 84 LEU A O 1
ATOM 702 N N . PRO A 1 85 ? -8.813 1.855 -3.615 1.00 96.12 85 PRO A N 1
ATOM 703 C CA . PRO A 1 85 ? -9.550 0.834 -4.362 1.00 96.12 85 PRO A CA 1
ATOM 704 C C . PRO A 1 85 ? -8.676 -0.348 -4.800 1.00 96.12 85 PRO A C 1
ATOM 706 O O . PRO A 1 85 ? -9.106 -1.498 -4.718 1.00 96.12 85 PRO A O 1
ATOM 709 N N . ASP A 1 86 ? -7.440 -0.080 -5.237 1.00 96.31 86 ASP A N 1
ATOM 710 C CA . ASP A 1 86 ? -6.492 -1.126 -5.633 1.00 96.31 86 ASP A CA 1
ATOM 711 C C . ASP A 1 86 ? -6.048 -1.950 -4.417 1.00 96.31 86 ASP A C 1
ATOM 713 O O . ASP A 1 86 ? -5.954 -3.176 -4.496 1.00 96.31 86 ASP A O 1
ATOM 717 N N . ILE A 1 87 ? -5.822 -1.295 -3.274 1.00 97.38 87 ILE A N 1
ATOM 718 C CA . ILE A 1 87 ? -5.472 -1.967 -2.019 1.00 97.38 87 ILE A CA 1
ATOM 719 C C . ILE A 1 87 ? -6.623 -2.855 -1.543 1.00 97.38 87 ILE A C 1
ATOM 721 O O . ILE A 1 87 ? -6.400 -4.043 -1.313 1.00 97.38 87 ILE A O 1
ATOM 725 N N . GLU A 1 88 ? -7.848 -2.324 -1.459 1.00 95.88 88 GLU A N 1
ATOM 726 C CA . GLU A 1 88 ? -9.052 -3.067 -1.060 1.00 95.88 88 GLU A CA 1
ATOM 727 C C . GLU A 1 88 ? -9.289 -4.277 -1.982 1.00 95.88 88 GLU A C 1
ATOM 729 O O . GLU A 1 88 ? -9.518 -5.390 -1.505 1.00 95.88 88 GLU A O 1
ATOM 734 N N . ALA A 1 89 ? -9.139 -4.108 -3.301 1.00 95.56 89 ALA A N 1
ATOM 735 C CA . ALA A 1 89 ? -9.313 -5.188 -4.274 1.00 95.56 89 ALA A CA 1
ATOM 736 C C . ALA A 1 89 ? -8.263 -6.309 -4.157 1.00 95.56 89 ALA A C 1
ATOM 738 O O . ALA A 1 89 ? -8.522 -7.447 -4.567 1.00 95.56 89 ALA A O 1
ATOM 739 N N . GLN A 1 90 ? -7.071 -6.009 -3.630 1.00 96.50 90 GLN A N 1
ATOM 740 C CA . GLN A 1 90 ? -5.972 -6.970 -3.513 1.00 96.50 90 GLN A CA 1
ATOM 741 C C . GLN A 1 90 ? -5.681 -7.411 -2.076 1.00 96.50 90 GLN A C 1
ATOM 743 O O . GLN A 1 90 ? -4.750 -8.197 -1.900 1.00 96.50 90 GLN A O 1
ATOM 748 N N . LEU A 1 91 ? -6.471 -6.994 -1.076 1.00 95.19 91 LEU A N 1
ATOM 749 C CA . LEU A 1 91 ? -6.234 -7.253 0.353 1.00 95.19 91 LEU A CA 1
ATOM 750 C C . LEU A 1 91 ? -5.743 -8.670 0.638 1.00 95.19 91 LEU A C 1
ATOM 752 O O . LEU A 1 91 ? -4.642 -8.827 1.141 1.00 95.19 91 LEU A O 1
ATOM 756 N N . GLY A 1 92 ? -6.469 -9.711 0.225 1.00 95.31 92 GLY A N 1
ATOM 757 C CA . GLY A 1 92 ? -6.091 -11.112 0.481 1.00 95.31 92 GLY A CA 1
ATOM 758 C C . GLY A 1 92 ? -4.843 -11.626 -0.258 1.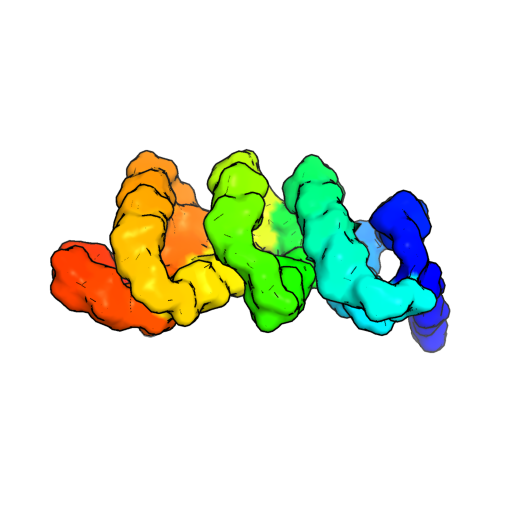00 95.31 92 GLY A C 1
ATOM 759 O O . GLY A 1 92 ? -4.547 -12.817 -0.209 1.00 95.31 92 GLY A O 1
ATOM 760 N N . ARG A 1 93 ? -4.143 -10.772 -1.009 1.00 96.75 93 ARG A N 1
ATOM 761 C CA . ARG A 1 93 ? -3.003 -11.129 -1.868 1.00 96.75 93 ARG A CA 1
ATOM 762 C C . ARG A 1 93 ? -1.783 -10.240 -1.662 1.00 96.75 93 ARG A C 1
ATOM 764 O O . ARG A 1 93 ? -0.732 -10.554 -2.219 1.00 96.75 93 ARG A O 1
ATOM 771 N N . LEU A 1 94 ? -1.929 -9.143 -0.925 1.00 97.56 94 LEU A N 1
ATOM 772 C CA . LEU A 1 94 ? -0.831 -8.252 -0.583 1.00 97.56 94 LEU A CA 1
ATOM 773 C C . LEU A 1 94 ? 0.030 -8.860 0.523 1.00 97.56 94 LEU A C 1
ATOM 775 O O . LEU A 1 94 ? -0.432 -9.638 1.360 1.00 97.56 94 LEU A O 1
ATOM 779 N N . HIS A 1 95 ? 1.301 -8.478 0.529 1.00 97.56 95 HIS A N 1
ATOM 780 C CA . HIS A 1 95 ? 2.179 -8.764 1.652 1.00 97.56 95 HIS A CA 1
ATOM 781 C C . HIS A 1 95 ? 1.826 -7.857 2.845 1.00 97.56 95 HIS A C 1
ATOM 783 O O . HIS A 1 95 ? 1.551 -6.675 2.645 1.00 97.56 95 HIS A O 1
ATOM 789 N N . THR A 1 96 ? 1.912 -8.368 4.080 1.00 96.25 96 THR A N 1
ATOM 790 C CA . THR A 1 96 ? 1.602 -7.601 5.312 1.00 96.25 96 THR A CA 1
ATOM 791 C C . THR A 1 96 ? 2.349 -6.260 5.383 1.00 96.25 96 THR A C 1
ATOM 793 O O . THR A 1 96 ? 1.744 -5.227 5.644 1.00 96.25 96 THR A O 1
ATOM 796 N N . GLU A 1 97 ? 3.636 -6.223 5.020 1.00 97.38 97 GLU A N 1
ATOM 797 C CA . GLU A 1 97 ? 4.416 -4.971 4.972 1.00 97.38 97 GLU A CA 1
ATOM 798 C C . GLU A 1 97 ? 3.860 -3.936 3.976 1.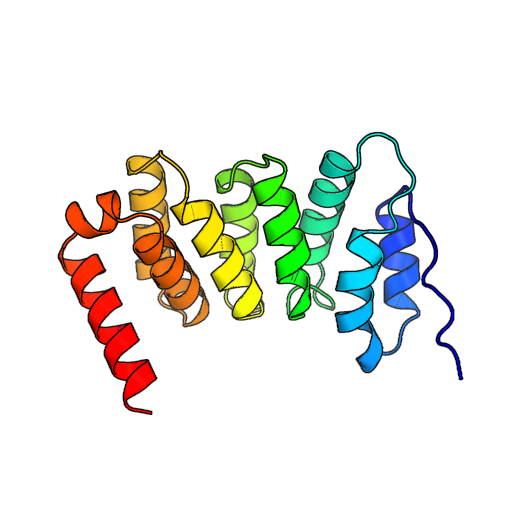00 97.38 97 GLU A C 1
ATOM 800 O O . GLU A 1 97 ? 3.927 -2.7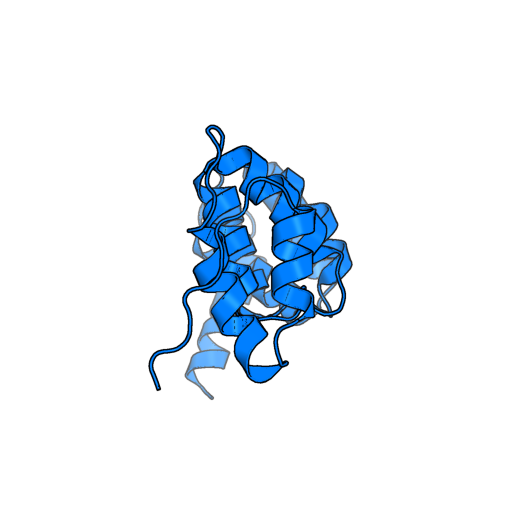40 4.231 1.00 97.38 97 GLU A O 1
ATOM 805 N N . SER A 1 98 ? 3.260 -4.370 2.861 1.00 98.31 98 SER A N 1
ATOM 806 C CA . SER A 1 98 ? 2.596 -3.461 1.913 1.00 98.31 98 SER A CA 1
ATOM 807 C C . SER A 1 98 ? 1.315 -2.869 2.505 1.00 98.31 98 SER A C 1
ATOM 809 O O . SER A 1 98 ? 1.057 -1.677 2.355 1.00 98.31 98 SER A O 1
ATOM 811 N N . CYS A 1 99 ? 0.544 -3.687 3.225 1.00 98.31 99 CYS A N 1
ATOM 812 C CA . CYS A 1 99 ? -0.637 -3.252 3.968 1.00 98.31 99 CYS A CA 1
ATOM 813 C C . CYS A 1 99 ? -0.270 -2.254 5.075 1.00 98.31 99 CYS A C 1
ATOM 815 O O . CYS A 1 99 ? -0.882 -1.191 5.175 1.00 98.31 99 CYS A O 1
ATOM 817 N N . ARG A 1 100 ? 0.771 -2.547 5.860 1.00 97.25 100 ARG A N 1
ATOM 818 C CA . ARG A 1 100 ? 1.262 -1.637 6.901 1.00 97.25 100 ARG A CA 1
ATOM 819 C C . ARG A 1 100 ? 1.720 -0.315 6.313 1.00 97.25 100 ARG A C 1
ATOM 821 O O . ARG A 1 100 ? 1.222 0.707 6.764 1.00 97.25 100 ARG A O 1
ATOM 828 N N . ALA A 1 101 ? 2.566 -0.336 5.280 1.00 98.31 101 ALA A N 1
ATOM 829 C CA . ALA A 1 101 ? 3.022 0.882 4.614 1.00 98.31 101 ALA A CA 1
ATOM 830 C C . ALA A 1 101 ? 1.834 1.736 4.153 1.00 98.31 101 ALA A C 1
ATOM 832 O O . ALA A 1 101 ? 1.740 2.902 4.518 1.00 98.31 101 ALA A O 1
ATOM 833 N N . PHE A 1 102 ? 0.862 1.154 3.443 1.00 98.62 102 PHE A N 1
ATOM 834 C CA . PHE A 1 102 ? -0.338 1.894 3.047 1.00 98.62 102 PHE A CA 1
ATOM 835 C C . PHE A 1 102 ? -1.056 2.533 4.249 1.00 98.62 102 PHE A C 1
ATOM 837 O O . PHE A 1 102 ? -1.371 3.722 4.216 1.00 98.62 102 PHE A O 1
ATOM 844 N N . GLY A 1 103 ? -1.279 1.766 5.320 1.00 98.31 103 GLY A N 1
ATOM 845 C CA . GLY A 1 103 ? -1.954 2.264 6.515 1.00 98.31 103 GLY A CA 1
ATOM 846 C C . GLY A 1 103 ? -1.182 3.363 7.249 1.00 98.31 103 GLY A C 1
ATOM 847 O O . GLY A 1 103 ? -1.800 4.293 7.760 1.00 98.31 103 GLY A O 1
ATOM 848 N N . GLU A 1 104 ? 0.149 3.299 7.281 1.00 98.19 104 GLU A N 1
ATOM 849 C CA . GLU A 1 104 ? 0.989 4.330 7.899 1.00 98.19 104 GLU A CA 1
ATOM 850 C C . GLU A 1 104 ? 0.808 5.675 7.200 1.00 98.19 104 GLU A C 1
ATOM 852 O O . GLU A 1 104 ? 0.439 6.662 7.834 1.00 98.19 104 GLU A O 1
ATOM 857 N N . TYR A 1 105 ? 0.988 5.693 5.881 1.00 98.06 105 TYR A N 1
ATOM 858 C CA . TYR A 1 105 ? 0.874 6.914 5.090 1.00 98.06 105 TYR A CA 1
ATOM 859 C C . TYR A 1 105 ? -0.566 7.433 5.013 1.00 98.06 105 TYR A C 1
ATOM 861 O O . TYR A 1 105 ? -0.777 8.642 5.081 1.00 98.06 105 TYR A O 1
ATOM 869 N N . ALA A 1 106 ? -1.568 6.550 4.935 1.00 98.00 106 ALA A N 1
ATOM 870 C CA . ALA A 1 106 ? -2.964 6.964 5.051 1.00 98.00 106 ALA A CA 1
ATOM 871 C C . ALA A 1 106 ? -3.231 7.608 6.424 1.00 98.00 106 ALA A C 1
ATOM 873 O O . ALA A 1 106 ? -3.811 8.688 6.495 1.00 98.00 106 ALA A O 1
ATOM 874 N N . GLY A 1 107 ? -2.744 7.005 7.514 1.00 97.69 107 GLY A N 1
ATOM 875 C CA . GLY A 1 107 ? -2.904 7.530 8.872 1.00 97.69 107 GLY A CA 1
ATOM 876 C C . GLY A 1 107 ? -2.207 8.873 9.127 1.00 97.69 107 GLY A C 1
ATOM 877 O O . GLY A 1 107 ? -2.605 9.607 10.027 1.00 97.69 107 GLY A O 1
ATOM 878 N N . MET A 1 108 ? -1.209 9.238 8.321 1.00 97.12 108 MET A N 1
ATOM 879 C CA . MET A 1 108 ? -0.584 10.567 8.365 1.00 97.12 108 MET A CA 1
ATOM 880 C C . MET A 1 108 ? -1.438 11.667 7.710 1.00 97.12 108 MET A C 1
ATOM 882 O O . MET A 1 108 ? -1.081 12.838 7.802 1.00 97.12 108 MET A O 1
ATOM 886 N N . SER A 1 109 ? -2.545 11.322 7.045 1.00 94.75 109 SER A N 1
ATOM 887 C CA . SER A 1 109 ? -3.474 12.298 6.467 1.00 94.75 109 SER A CA 1
ATOM 888 C C . SER A 1 109 ? -4.173 13.120 7.551 1.00 94.75 109 SER A C 1
ATOM 890 O O . SER A 1 109 ? -4.499 12.591 8.608 1.00 94.75 109 SER A O 1
ATOM 892 N N . ASP A 1 110 ? -4.479 14.387 7.266 1.00 93.81 110 ASP A N 1
ATOM 893 C CA . ASP A 1 110 ? -5.277 15.251 8.149 1.00 93.81 110 ASP A CA 1
ATOM 894 C C . ASP A 1 110 ? -6.800 15.029 8.009 1.00 93.81 110 ASP A C 1
ATOM 896 O O . ASP A 1 110 ? -7.585 15.580 8.781 1.00 93.81 110 ASP A O 1
ATOM 900 N N . ASP A 1 111 ? -7.241 14.223 7.037 1.00 94.69 111 ASP A N 1
ATOM 901 C CA . ASP A 1 111 ? -8.660 13.998 6.741 1.00 94.69 111 ASP A CA 1
ATOM 902 C C . ASP A 1 111 ? -9.244 12.860 7.594 1.00 94.69 111 ASP A C 1
ATOM 904 O O . ASP A 1 111 ? -9.319 11.697 7.182 1.00 94.69 111 ASP A O 1
ATOM 908 N N . THR A 1 112 ? -9.646 13.198 8.822 1.00 97.19 112 THR A N 1
ATOM 909 C CA . THR A 1 112 ? -10.228 12.226 9.759 1.00 97.19 112 THR A CA 1
ATOM 910 C C . THR A 1 112 ? -11.533 11.616 9.240 1.00 97.19 112 THR A C 1
ATOM 912 O O . THR A 1 112 ? -11.789 10.447 9.517 1.00 97.19 112 THR A O 1
ATOM 915 N N . ASP A 1 113 ? -12.354 12.368 8.503 1.00 97.56 113 ASP A N 1
ATOM 916 C CA . ASP A 1 113 ? -13.664 11.897 8.039 1.00 97.56 113 ASP A CA 1
ATOM 917 C C . ASP A 1 113 ? -13.492 10.833 6.944 1.00 97.56 113 ASP A C 1
ATOM 919 O O . ASP A 1 113 ? -14.060 9.742 7.045 1.00 97.56 113 ASP A O 1
ATOM 923 N N . ALA A 1 114 ? -12.621 11.084 5.960 1.00 97.56 114 ALA A N 1
ATOM 924 C CA . ALA A 1 114 ? -12.306 10.092 4.933 1.00 97.56 114 ALA A CA 1
ATOM 925 C C . ALA A 1 114 ? -11.626 8.841 5.517 1.00 97.56 114 ALA A C 1
ATOM 927 O O . ALA A 1 114 ? -11.915 7.716 5.093 1.00 97.56 114 ALA A O 1
ATOM 928 N N . LEU A 1 115 ? -10.738 9.016 6.504 1.00 98.12 115 LEU A N 1
ATOM 929 C CA . LEU A 1 115 ? -10.115 7.891 7.201 1.00 98.12 115 LEU A CA 1
ATOM 930 C C . LEU A 1 115 ? -11.130 7.069 7.994 1.00 98.12 115 LEU A C 1
ATOM 932 O O . LEU A 1 115 ? -11.047 5.843 7.990 1.00 98.12 115 LEU A O 1
ATOM 936 N N . GLU A 1 116 ? -12.090 7.713 8.656 1.00 98.31 116 GLU A N 1
ATOM 937 C CA . GLU A 1 116 ? -13.135 7.020 9.404 1.00 98.31 116 GLU A CA 1
ATOM 938 C C . GLU A 1 116 ? -13.972 6.119 8.491 1.00 98.31 116 GLU A C 1
ATOM 940 O O . GLU A 1 116 ? -14.173 4.944 8.802 1.00 98.31 116 GLU A O 1
ATOM 945 N N . GLU A 1 117 ? -14.395 6.627 7.332 1.00 98.00 117 GLU A N 1
ATOM 946 C CA . GLU A 1 117 ? -15.132 5.832 6.349 1.00 98.00 117 GLU A CA 1
ATOM 947 C C . GLU A 1 117 ? -14.312 4.648 5.818 1.00 98.00 117 GLU A C 1
ATOM 949 O O . GLU A 1 117 ? -14.830 3.531 5.715 1.00 98.00 117 GLU A O 1
ATOM 954 N N . ALA A 1 118 ? -13.033 4.865 5.496 1.00 98.00 118 ALA A N 1
ATOM 955 C CA . ALA A 1 118 ? -12.149 3.808 5.011 1.00 98.00 118 ALA A CA 1
ATOM 956 C C . ALA A 1 118 ? -11.905 2.730 6.080 1.00 98.00 118 ALA A C 1
ATOM 958 O O . ALA A 1 118 ? -12.061 1.540 5.810 1.00 98.00 118 ALA A O 1
ATOM 959 N N . VAL A 1 119 ? -11.597 3.128 7.316 1.00 98.25 119 VAL A N 1
ATOM 960 C CA . VAL A 1 119 ? -11.394 2.199 8.438 1.00 98.25 119 VAL A CA 1
ATOM 961 C C . VAL A 1 119 ? -12.669 1.412 8.743 1.00 98.25 119 VAL A C 1
ATOM 963 O O . VAL A 1 119 ? -12.599 0.207 8.982 1.00 98.25 119 VAL A O 1
ATOM 966 N N . GLN A 1 120 ? -13.845 2.041 8.667 1.00 98.31 120 GLN A N 1
ATOM 967 C CA . GLN A 1 120 ? -15.128 1.358 8.842 1.00 98.31 120 GLN A CA 1
ATOM 968 C C . GLN A 1 120 ? -15.342 0.257 7.786 1.00 98.31 120 GLN A C 1
ATOM 970 O O . GLN A 1 120 ? -15.820 -0.825 8.136 1.00 98.31 120 GLN A O 1
ATOM 975 N N . ARG A 1 121 ? -14.973 0.501 6.517 1.00 97.94 121 ARG A N 1
ATOM 976 C CA . ARG A 1 121 ? -15.016 -0.519 5.450 1.00 97.94 121 ARG A CA 1
ATOM 977 C C . ARG A 1 121 ? -14.023 -1.652 5.700 1.00 97.94 121 ARG A C 1
ATOM 979 O O . ARG A 1 121 ? -14.402 -2.814 5.596 1.00 97.94 121 ARG A O 1
ATOM 986 N N . LEU A 1 122 ? -12.793 -1.328 6.095 1.00 98.06 122 LEU A N 1
ATOM 987 C CA . LEU A 1 122 ? -11.756 -2.321 6.395 1.00 98.06 122 LEU A CA 1
ATOM 988 C C . LEU A 1 122 ? -12.139 -3.218 7.582 1.00 98.06 122 LEU A C 1
ATOM 990 O O . LEU A 1 122 ? -11.917 -4.426 7.538 1.00 98.06 122 LEU A O 1
ATOM 994 N N . PHE A 1 123 ? -12.780 -2.666 8.617 1.00 97.44 123 PHE A N 1
ATOM 995 C CA . PHE A 1 123 ? -13.322 -3.469 9.718 1.00 97.44 123 PHE A CA 1
ATOM 996 C C . PHE A 1 123 ? -14.437 -4.415 9.265 1.00 97.44 123 PHE A C 1
ATOM 998 O O . PHE A 1 123 ? -14.542 -5.520 9.792 1.00 97.44 123 PHE A O 1
ATOM 1005 N N . ALA A 1 124 ? -15.280 -3.987 8.320 1.00 97.25 124 ALA A N 1
ATOM 1006 C CA . ALA A 1 124 ? -16.332 -4.836 7.766 1.00 97.25 124 ALA A CA 1
ATOM 1007 C C . ALA A 1 124 ? -15.771 -5.968 6.887 1.00 97.25 124 ALA A C 1
ATOM 1009 O O . ALA A 1 124 ? -16.388 -7.028 6.807 1.00 97.25 124 ALA A O 1
ATOM 1010 N N . GLU A 1 125 ? -14.617 -5.754 6.250 1.00 95.75 125 GLU A N 1
ATOM 1011 C CA . GLU A 1 125 ? -13.902 -6.780 5.484 1.00 95.75 125 GLU A CA 1
ATOM 1012 C C . GLU A 1 125 ? -13.243 -7.821 6.408 1.00 95.75 125 GLU A C 1
ATOM 1014 O O . GLU A 1 125 ? -13.464 -9.018 6.237 1.00 95.75 125 GLU A O 1
ATOM 1019 N N . GLY A 1 126 ? -12.519 -7.375 7.439 1.00 94.69 126 GLY A N 1
ATOM 1020 C CA . GLY A 1 126 ? -12.106 -8.215 8.570 1.00 94.69 126 GLY A CA 1
ATOM 1021 C C . GLY A 1 126 ? -10.962 -9.209 8.320 1.00 94.69 126 GLY A C 1
ATOM 1022 O O . GLY A 1 126 ? -10.707 -10.053 9.184 1.00 94.69 126 GLY A O 1
ATOM 1023 N N . SER A 1 127 ? -10.255 -9.143 7.189 1.00 95.44 127 SER A N 1
ATOM 1024 C CA . SER A 1 127 ? -9.043 -9.941 6.958 1.00 95.44 127 SER A CA 1
ATOM 1025 C C . SER A 1 127 ? -7.870 -9.475 7.824 1.00 95.44 127 SER A C 1
ATOM 1027 O O . SER A 1 127 ? -7.820 -8.340 8.302 1.00 95.44 127 SER A O 1
ATOM 1029 N N . ASP A 1 128 ? -6.862 -10.334 7.987 1.00 95.00 128 ASP A N 1
ATOM 1030 C CA . ASP A 1 128 ? -5.630 -9.964 8.693 1.00 95.00 128 ASP A CA 1
ATOM 1031 C C . ASP A 1 128 ? -4.908 -8.783 8.036 1.00 95.00 128 ASP A C 1
ATOM 1033 O O . ASP A 1 128 ? -4.405 -7.909 8.740 1.00 95.00 128 ASP A O 1
ATOM 1037 N N . ASN A 1 129 ? -4.933 -8.705 6.704 1.00 96.75 129 ASN A N 1
ATOM 1038 C CA . ASN A 1 129 ? -4.341 -7.597 5.961 1.00 96.75 129 ASN A CA 1
ATOM 1039 C C . ASN A 1 129 ? -5.129 -6.292 6.146 1.00 96.75 129 ASN A C 1
ATOM 1041 O O . ASN A 1 129 ? -4.516 -5.235 6.302 1.00 96.75 129 ASN A O 1
ATOM 1045 N N . ALA A 1 130 ? -6.465 -6.342 6.209 1.00 97.81 130 ALA A N 1
ATOM 1046 C CA . ALA A 1 130 ? -7.257 -5.169 6.576 1.00 97.81 130 ALA A CA 1
ATOM 1047 C C . ALA A 1 130 ? -6.961 -4.733 8.012 1.00 97.81 130 ALA A C 1
ATOM 1049 O O . ALA A 1 130 ? -6.751 -3.549 8.267 1.00 97.81 130 ALA A O 1
ATOM 1050 N N . HIS A 1 131 ? -6.859 -5.677 8.947 1.00 96.69 131 HIS A N 1
ATOM 1051 C CA . HIS A 1 131 ? -6.473 -5.367 10.317 1.00 96.69 131 HIS A CA 1
ATOM 1052 C C . HIS A 1 131 ? -5.069 -4.757 10.418 1.00 96.69 131 HIS A C 1
ATOM 1054 O O . HIS A 1 131 ? -4.864 -3.867 11.242 1.00 96.69 131 HIS A O 1
ATOM 1060 N N . ASP A 1 132 ? -4.109 -5.185 9.599 1.00 96.31 132 ASP A N 1
ATOM 1061 C CA . ASP A 1 132 ? -2.780 -4.571 9.560 1.00 96.31 132 ASP A CA 1
ATOM 1062 C C . ASP A 1 132 ? -2.832 -3.120 9.056 1.00 96.31 132 ASP A C 1
ATOM 1064 O O . ASP A 1 132 ? -2.203 -2.253 9.664 1.00 96.31 132 ASP A O 1
ATOM 1068 N N . ILE A 1 133 ? -3.644 -2.823 8.032 1.00 98.38 133 ILE A N 1
ATOM 1069 C CA . ILE A 1 133 ? -3.883 -1.437 7.585 1.00 98.38 133 ILE A CA 1
ATOM 1070 C C . ILE A 1 133 ? -4.512 -0.617 8.712 1.00 98.38 133 ILE A C 1
ATOM 1072 O O . ILE A 1 133 ? -3.996 0.442 9.059 1.00 98.38 133 ILE A O 1
ATOM 1076 N N . ILE A 1 134 ? -5.613 -1.099 9.300 1.00 98.31 134 ILE A N 1
ATOM 1077 C CA . ILE A 1 134 ? -6.345 -0.387 10.359 1.00 98.31 134 ILE A CA 1
ATOM 1078 C C . ILE A 1 134 ? -5.425 -0.094 11.542 1.00 98.31 134 ILE A C 1
ATOM 1080 O O . ILE A 1 134 ? -5.430 1.013 12.080 1.00 98.31 134 ILE A O 1
ATOM 1084 N N . TRP A 1 135 ? -4.625 -1.079 11.951 1.00 96.62 135 TRP A N 1
ATOM 1085 C CA . TRP A 1 135 ? -3.685 -0.912 13.048 1.00 96.62 135 TRP A CA 1
ATOM 1086 C C . TRP A 1 135 ? -2.680 0.209 12.763 1.00 96.62 135 TRP A C 1
ATOM 1088 O O . TRP A 1 135 ? -2.492 1.067 13.630 1.00 96.62 135 TRP A O 1
ATOM 1098 N N . SER A 1 136 ? -2.097 0.238 11.559 1.00 97.25 136 SER A N 1
ATOM 1099 C CA . SER A 1 136 ? -1.163 1.289 11.145 1.00 97.25 136 SER A CA 1
ATOM 1100 C C . SER A 1 136 ? -1.843 2.658 11.035 1.00 97.25 136 SER A C 1
ATOM 1102 O O . SER A 1 136 ? -1.308 3.639 11.549 1.00 97.25 136 SER A O 1
ATOM 1104 N N . VAL A 1 137 ? -3.052 2.732 10.464 1.00 98.19 137 VAL A N 1
ATOM 1105 C CA . VAL A 1 137 ? -3.827 3.984 10.370 1.00 98.19 137 VAL A CA 1
ATOM 1106 C C . VAL A 1 137 ? -4.074 4.570 11.753 1.00 98.19 137 VAL A C 1
ATOM 1108 O O . VAL A 1 137 ? -3.768 5.733 11.995 1.00 98.19 137 VAL A O 1
ATOM 1111 N N . LEU A 1 138 ? -4.595 3.773 12.688 1.00 97.31 138 LEU A N 1
ATOM 1112 C CA . LEU A 1 138 ? -4.915 4.246 14.038 1.00 97.31 138 LEU A CA 1
ATOM 1113 C C . LEU A 1 138 ? -3.662 4.633 14.834 1.00 97.31 138 LEU A C 1
ATOM 1115 O O . LEU A 1 138 ? -3.751 5.439 15.760 1.00 97.31 138 LEU A O 1
ATOM 1119 N N . TYR A 1 139 ? -2.498 4.065 14.494 1.00 95.12 139 TYR A N 1
ATOM 1120 C CA . TYR A 1 139 ? -1.231 4.375 15.158 1.00 95.12 139 TYR A CA 1
ATOM 1121 C C . TYR A 1 139 ? -0.782 5.789 14.807 1.00 95.12 139 TYR A C 1
ATOM 1123 O O . TYR A 1 139 ? -0.446 6.573 15.697 1.00 95.12 139 TYR A O 1
ATOM 1131 N N . TRP A 1 140 ? -0.839 6.123 13.519 1.00 96.75 140 TRP A N 1
ATOM 1132 C CA . TRP A 1 140 ? -0.436 7.430 13.013 1.00 96.75 140 TRP A CA 1
ATOM 1133 C C . TRP A 1 140 ? -1.532 8.493 13.161 1.00 96.75 140 TRP A C 1
ATOM 1135 O O . TRP A 1 140 ? -1.217 9.656 13.408 1.00 96.75 140 TRP A O 1
ATOM 1145 N N . HIS A 1 141 ? -2.810 8.103 13.145 1.00 97.62 141 HIS A N 1
ATOM 1146 C CA . HIS A 1 141 ? -3.942 9.024 13.222 1.00 97.62 141 HIS A CA 1
ATOM 1147 C C . HIS A 1 141 ? -4.632 9.021 14.597 1.00 97.62 141 HIS A C 1
ATOM 1149 O O . HIS A 1 141 ? -5.763 8.552 14.780 1.00 97.62 141 HIS A O 1
ATOM 1155 N N . GLN A 1 142 ? -3.973 9.609 15.599 1.00 93.81 142 GLN A N 1
ATOM 1156 C CA . GLN A 1 142 ? -4.495 9.641 16.974 1.00 93.81 142 GLN A CA 1
ATOM 1157 C C . GLN A 1 142 ? -5.861 10.332 17.111 1.00 93.81 142 GLN A C 1
ATOM 1159 O O . GLN A 1 142 ? -6.610 10.020 18.038 1.00 93.81 142 GLN A O 1
ATOM 1164 N N . ALA A 1 143 ? -6.194 11.284 16.233 1.00 96.44 143 ALA A N 1
ATOM 1165 C CA . ALA A 1 143 ? -7.485 11.972 16.266 1.00 96.44 143 ALA A CA 1
ATOM 1166 C C . ALA A 1 143 ? -8.655 11.005 16.010 1.00 96.44 143 ALA A C 1
ATOM 1168 O O . ALA A 1 143 ? -9.660 11.063 16.717 1.00 96.44 143 ALA A O 1
ATOM 1169 N N . LEU A 1 144 ? -8.485 10.050 15.093 1.00 97.44 144 LEU A N 1
ATOM 1170 C CA . LEU A 1 144 ? -9.484 9.030 14.771 1.00 97.44 144 LEU A CA 1
ATOM 1171 C C . LEU A 1 144 ? -9.613 8.030 15.915 1.00 97.44 144 LEU A C 1
ATOM 1173 O O . LEU A 1 144 ? -10.723 7.737 16.346 1.00 97.44 144 LEU A O 1
ATOM 1177 N N . ALA A 1 145 ? -8.490 7.580 16.480 1.00 94.06 145 ALA A N 1
ATOM 1178 C CA . ALA A 1 145 ? -8.503 6.698 17.648 1.00 94.06 145 ALA A CA 1
ATOM 1179 C C . ALA A 1 145 ? -9.182 7.344 18.875 1.00 94.06 145 ALA A C 1
ATOM 1181 O O . ALA A 1 145 ? -9.800 6.650 19.680 1.00 94.06 145 ALA A O 1
ATOM 1182 N N . LYS A 1 146 ? -9.088 8.674 19.026 1.00 94.50 146 LYS A N 1
ATOM 1183 C CA . LYS A 1 146 ? -9.812 9.434 20.063 1.00 94.50 146 LYS A CA 1
ATOM 1184 C C . LYS A 1 146 ? -11.294 9.600 19.731 1.00 94.50 146 LYS A C 1
ATOM 1186 O O . LYS A 1 146 ? -12.118 9.521 20.637 1.00 94.50 146 LYS A O 1
ATOM 1191 N N . ARG A 1 147 ? -11.627 9.836 18.458 1.00 97.00 147 ARG A N 1
ATOM 1192 C CA . ARG A 1 147 ? -13.009 9.974 17.978 1.00 97.00 147 ARG A CA 1
ATOM 1193 C C . ARG A 1 147 ? -13.789 8.660 18.077 1.00 97.00 147 ARG A C 1
ATOM 1195 O O . ARG A 1 147 ? -14.973 8.691 18.394 1.00 97.00 147 ARG A O 1
ATOM 1202 N N . ARG A 1 148 ? -13.119 7.528 17.848 1.00 97.38 148 ARG A N 1
ATOM 1203 C CA . ARG A 1 148 ? -13.660 6.163 17.915 1.00 97.38 148 ARG A CA 1
ATOM 1204 C C . ARG A 1 148 ? -12.910 5.354 18.984 1.00 97.38 148 ARG A C 1
ATOM 1206 O O . ARG A 1 148 ? -12.017 4.566 18.652 1.00 97.38 148 ARG A O 1
ATOM 1213 N N . PRO A 1 149 ? -13.212 5.562 20.284 1.00 96.19 149 PRO A N 1
ATOM 1214 C CA . PRO A 1 149 ? -12.484 4.932 21.386 1.00 96.19 149 PRO A CA 1
ATOM 1215 C C . PRO A 1 149 ? -12.467 3.404 21.321 1.00 96.19 149 PRO A C 1
ATOM 1217 O O . PRO A 1 149 ? -11.485 2.786 21.732 1.00 96.19 149 PRO A O 1
ATOM 1220 N N . GLU A 1 150 ? -13.517 2.790 20.776 1.00 97.50 150 GLU A N 1
ATOM 1221 C CA . GLU A 1 150 ? -13.618 1.348 20.580 1.00 97.50 150 GLU A CA 1
ATOM 1222 C C . GLU A 1 150 ? -12.559 0.818 19.599 1.00 97.50 150 GLU A C 1
ATOM 1224 O O . GLU A 1 150 ? -11.998 -0.259 19.813 1.00 97.50 150 GLU A O 1
ATOM 1229 N N . TRP A 1 151 ? -12.210 1.600 18.572 1.00 97.38 151 TRP A N 1
ATOM 1230 C CA . TRP A 1 151 ? -11.131 1.275 17.636 1.00 97.38 151 TRP A CA 1
ATOM 1231 C C . TRP A 1 151 ? -9.760 1.462 18.281 1.00 97.38 151 TRP A C 1
ATOM 1233 O O . TRP A 1 151 ? -8.884 0.609 18.136 1.00 97.38 151 TRP A O 1
ATOM 1243 N N . GLY A 1 152 ? -9.586 2.530 19.066 1.00 95.50 152 GLY A N 1
ATOM 1244 C CA . GLY A 1 152 ? -8.369 2.734 19.855 1.00 95.50 152 GLY A CA 1
ATOM 1245 C C . GLY A 1 152 ? -8.136 1.618 20.884 1.00 95.50 152 GLY A C 1
ATOM 1246 O O . GLY A 1 152 ? -7.006 1.174 21.094 1.00 95.50 152 GLY A O 1
ATOM 1247 N N . GLU A 1 153 ? -9.194 1.108 21.517 1.00 95.62 153 GLU A N 1
ATOM 1248 C CA . GLU A 1 153 ? -9.111 -0.070 22.384 1.00 95.62 153 GLU A CA 1
ATOM 1249 C C . GLU A 1 153 ? -8.757 -1.341 21.623 1.00 95.62 153 GLU A C 1
ATOM 1251 O O . GLU A 1 153 ? -7.877 -2.083 22.068 1.00 95.62 153 GLU A O 1
ATOM 1256 N N . TRP A 1 154 ? -9.417 -1.591 20.490 1.00 96.50 154 TRP A N 1
ATOM 1257 C CA . TRP A 1 154 ? -9.097 -2.715 19.615 1.00 96.50 154 TRP A CA 1
ATOM 1258 C C . TRP A 1 154 ? -7.609 -2.707 19.235 1.00 96.50 154 TRP A C 1
ATOM 1260 O O . TRP A 1 154 ? -6.924 -3.721 19.390 1.00 96.50 154 TRP A O 1
ATOM 1270 N N . GLN A 1 155 ? -7.075 -1.542 18.861 1.00 94.50 155 GLN A N 1
ATOM 1271 C CA . GLN A 1 155 ? -5.671 -1.381 18.497 1.00 94.50 155 GLN A CA 1
ATOM 1272 C C . GLN A 1 155 ? -4.735 -1.721 19.666 1.00 94.50 155 GLN A C 1
ATOM 1274 O O . GLN A 1 155 ? -3.785 -2.488 19.499 1.00 94.50 155 GLN A O 1
ATOM 1279 N N . ARG A 1 156 ? -5.021 -1.207 20.872 1.00 91.62 156 ARG A N 1
ATOM 1280 C CA . ARG A 1 156 ? -4.242 -1.520 22.083 1.00 91.62 156 ARG A CA 1
ATOM 1281 C C . ARG A 1 156 ? -4.251 -3.013 22.409 1.00 91.62 156 ARG A C 1
ATOM 1283 O O . ARG A 1 156 ? -3.211 -3.558 22.775 1.00 91.62 156 ARG A O 1
ATOM 1290 N N . ARG A 1 157 ? -5.397 -3.687 22.255 1.00 93.06 157 ARG A N 1
ATOM 1291 C CA . ARG A 1 157 ? -5.502 -5.143 22.463 1.00 93.06 157 ARG A CA 1
ATOM 1292 C C . ARG A 1 157 ? -4.656 -5.913 21.449 1.00 93.06 157 ARG A C 1
ATOM 1294 O O . ARG A 1 157 ? -3.980 -6.859 21.841 1.00 93.06 157 ARG A O 1
ATOM 1301 N N . ARG A 1 158 ? -4.631 -5.482 20.182 1.00 88.38 158 ARG A N 1
ATOM 1302 C CA . ARG A 1 158 ? -3.780 -6.085 19.142 1.00 88.38 158 ARG A CA 1
ATOM 1303 C C . ARG A 1 158 ? -2.287 -5.944 19.469 1.00 88.38 158 ARG A C 1
ATOM 1305 O O . ARG A 1 158 ? -1.565 -6.927 19.363 1.00 88.38 158 ARG A O 1
ATOM 1312 N N . ILE A 1 159 ? -1.837 -4.782 19.960 1.00 81.19 159 ILE A N 1
ATOM 1313 C CA . ILE A 1 159 ? -0.445 -4.580 20.427 1.00 81.19 159 ILE A CA 1
ATOM 1314 C C . ILE A 1 159 ? -0.108 -5.534 21.579 1.00 81.19 159 ILE A C 1
ATOM 1316 O O . ILE A 1 159 ? 0.934 -6.184 21.569 1.00 81.19 159 ILE A O 1
ATOM 1320 N N . ALA A 1 160 ? -0.998 -5.638 22.569 1.00 83.88 160 ALA A N 1
ATOM 1321 C CA . ALA A 1 160 ? -0.790 -6.525 23.709 1.00 83.88 160 ALA A CA 1
ATOM 1322 C C . ALA A 1 160 ? -0.727 -8.005 23.294 1.00 83.88 160 ALA A C 1
ATOM 1324 O O . ALA A 1 160 ? 0.060 -8.757 23.858 1.00 83.88 160 ALA A O 1
ATOM 1325 N N . ALA A 1 161 ? -1.522 -8.423 22.305 1.00 82.19 161 ALA A N 1
ATOM 1326 C CA . ALA A 1 161 ? -1.467 -9.780 21.770 1.00 82.19 161 ALA A CA 1
ATOM 1327 C C . ALA A 1 161 ? -0.118 -10.075 21.095 1.00 82.19 161 ALA A C 1
ATOM 1329 O O . ALA A 1 161 ? 0.462 -11.120 21.363 1.00 82.19 161 ALA A O 1
ATOM 1330 N N . LEU A 1 162 ? 0.416 -9.140 20.300 1.00 73.75 162 LEU A N 1
ATOM 1331 C CA . LEU A 1 162 ? 1.709 -9.299 19.622 1.00 73.75 162 LEU A CA 1
ATOM 1332 C C . LEU A 1 162 ? 2.899 -9.386 20.592 1.00 73.75 162 LEU A C 1
ATOM 1334 O O . LEU A 1 162 ? 3.860 -10.087 20.303 1.00 73.75 162 LEU A O 1
ATOM 1338 N N . HIS A 1 163 ? 2.846 -8.698 21.737 1.00 67.94 163 HIS A N 1
ATOM 1339 C CA . HIS A 1 163 ? 3.904 -8.757 22.757 1.00 67.94 163 HIS A CA 1
ATOM 1340 C C . HIS A 1 163 ? 3.836 -9.990 23.672 1.00 67.94 163 HIS A C 1
ATOM 1342 O O . HIS A 1 163 ? 4.787 -10.247 24.405 1.00 67.94 163 HIS A O 1
ATOM 1348 N N . ASN A 1 164 ? 2.719 -10.720 23.665 1.00 64.81 164 ASN A N 1
ATOM 1349 C CA . ASN A 1 164 ? 2.508 -11.914 24.489 1.00 64.81 164 ASN A CA 1
ATOM 1350 C C . ASN A 1 164 ? 2.644 -13.229 23.690 1.00 64.81 164 ASN A C 1
ATOM 1352 O O . ASN A 1 164 ? 2.284 -14.287 24.211 1.00 64.81 164 ASN A O 1
ATOM 1356 N N . MET A 1 165 ? 3.119 -13.159 22.442 1.00 52.84 165 MET A N 1
ATOM 1357 C CA . MET A 1 165 ? 3.495 -14.302 21.596 1.00 52.84 165 MET A CA 1
ATOM 1358 C C . MET A 1 165 ? 4.993 -14.582 21.700 1.00 52.84 165 MET A C 1
ATOM 1360 O O . MET A 1 165 ? 5.352 -15.779 21.651 1.00 52.84 165 MET A O 1
#

pLDDT: mean 93.74, std 9.39, range [36.0, 98.62]

Organism: NCBI:txid607712